Protein AF-A0A920PRT3-F1 (afdb_monomer_lite)

Foldseek 3Di:
DDFDADDDPPWDKDKDKDFPDWDWDQDPVGIKIKTKIKIFIATPVRDTGDIDIDIDIDD

Radius of gyration: 15.41 Å; chains: 1; bounding box: 39×19×37 Å

Sequence (59 aa):
MGIFSPVRAGDRITAISEIADINERIGRMGLMIITSIVVTYRNQFGQVAATQTSTSIRY

Structure (mmCIF, N/CA/C/O backbone):
data_AF-A0A920PRT3-F1
#
_entry.id   AF-A0A920PRT3-F1
#
loop_
_atom_site.group_PDB
_atom_site.id
_atom_site.type_symbol
_atom_site.label_atom_id
_atom_site.label_alt_id
_atom_site.label_comp_id
_atom_site.label_asym_id
_atom_site.label_entity_id
_atom_site.label_seq_id
_atom_site.pdbx_PDB_ins_code
_atom_site.Cartn_x
_atom_site.Cartn_y
_atom_site.Cartn_z
_atom_site.occupancy
_atom_site.B_iso_or_equiv
_atom_site.auth_seq_id
_atom_site.auth_comp_id
_atom_site.auth_asym_id
_atom_site.auth_atom_id
_atom_site.pdbx_PDB_model_num
ATOM 1 N N . MET A 1 1 ? 5.358 -6.824 6.036 1.00 83.25 1 MET A N 1
ATOM 2 C CA . MET A 1 1 ? 6.409 -5.890 5.577 1.00 83.25 1 MET A CA 1
ATOM 3 C C . MET A 1 1 ? 7.705 -6.660 5.405 1.00 83.25 1 MET A C 1
ATOM 5 O O . MET A 1 1 ? 8.018 -7.467 6.271 1.00 83.25 1 MET A O 1
ATOM 9 N N . GLY A 1 2 ? 8.419 -6.453 4.298 1.00 90.56 2 GLY A N 1
ATOM 10 C CA . GLY A 1 2 ? 9.662 -7.168 4.003 1.00 90.56 2 GLY A CA 1
ATOM 11 C C . GLY A 1 2 ? 10.512 -6.474 2.942 1.00 90.56 2 GLY A C 1
ATOM 12 O O . GLY A 1 2 ? 10.013 -5.621 2.208 1.00 90.56 2 GLY A O 1
ATOM 13 N N . ILE A 1 3 ? 11.792 -6.843 2.885 1.00 93.25 3 ILE A N 1
ATOM 14 C CA . ILE A 1 3 ? 12.768 -6.390 1.885 1.00 93.25 3 ILE A CA 1
ATOM 15 C C . ILE A 1 3 ? 13.106 -7.593 1.002 1.00 93.25 3 ILE A C 1
ATOM 17 O O . ILE A 1 3 ? 13.443 -8.656 1.516 1.00 93.25 3 ILE A O 1
ATOM 21 N N . PHE A 1 4 ? 13.011 -7.423 -0.315 1.00 95.00 4 PHE A N 1
ATOM 22 C CA . PHE A 1 4 ? 13.163 -8.497 -1.303 1.00 95.00 4 PHE A CA 1
ATOM 23 C C . PHE A 1 4 ? 14.312 -8.244 -2.281 1.00 95.00 4 PHE A C 1
ATOM 25 O O . PHE A 1 4 ? 14.833 -9.179 -2.883 1.00 95.00 4 PHE A O 1
ATOM 32 N N . SER A 1 5 ? 14.728 -6.990 -2.461 1.00 92.44 5 SER A N 1
ATOM 33 C CA . SER A 1 5 ? 15.898 -6.629 -3.265 1.00 92.44 5 SER A CA 1
ATOM 34 C C . SER A 1 5 ? 16.593 -5.412 -2.654 1.00 92.44 5 SER A C 1
ATOM 36 O O . SER A 1 5 ? 15.913 -4.530 -2.125 1.00 92.44 5 SER A O 1
ATOM 38 N N . PRO A 1 6 ? 17.936 -5.347 -2.696 1.00 92.69 6 PRO A N 1
ATOM 39 C CA . PRO A 1 6 ? 18.667 -4.225 -2.128 1.00 92.69 6 PRO A CA 1
ATOM 40 C C . PRO A 1 6 ? 18.382 -2.952 -2.926 1.00 92.69 6 PRO A C 1
ATOM 42 O O . PRO A 1 6 ? 18.480 -2.952 -4.151 1.00 92.69 6 PRO A O 1
ATOM 45 N N . VAL A 1 7 ? 18.075 -1.865 -2.221 1.00 92.94 7 VAL A N 1
ATOM 46 C CA . VAL A 1 7 ? 18.019 -0.517 -2.798 1.00 92.94 7 VAL A CA 1
ATOM 47 C C . VAL A 1 7 ? 19.415 0.087 -2.733 1.00 92.94 7 VAL A C 1
ATOM 49 O O . VAL A 1 7 ? 20.064 0.042 -1.686 1.00 92.94 7 VAL A O 1
ATOM 52 N N . ARG A 1 8 ? 19.89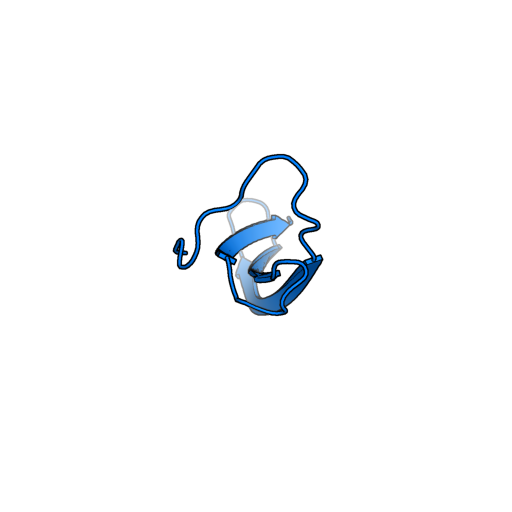1 0.641 -3.846 1.00 94.38 8 ARG A N 1
ATOM 53 C CA . ARG A 1 8 ? 21.209 1.272 -3.952 1.00 94.38 8 ARG A CA 1
ATOM 54 C C . ARG A 1 8 ? 21.073 2.773 -4.173 1.00 94.38 8 ARG A C 1
ATOM 56 O O . ARG A 1 8 ? 20.055 3.268 -4.654 1.00 94.38 8 ARG A O 1
ATOM 63 N N . ALA A 1 9 ? 22.124 3.511 -3.824 1.00 95.69 9 ALA A N 1
ATOM 64 C CA . ALA A 1 9 ? 22.190 4.933 -4.130 1.00 95.69 9 ALA A CA 1
ATOM 65 C C . ALA A 1 9 ? 22.061 5.149 -5.648 1.00 95.69 9 ALA A C 1
ATOM 67 O O . ALA A 1 9 ? 22.751 4.496 -6.429 1.00 95.69 9 ALA A O 1
ATOM 68 N N . GLY A 1 10 ? 21.170 6.057 -6.045 1.00 95.69 10 GLY A N 1
ATOM 69 C CA . GLY A 1 10 ? 20.865 6.335 -7.450 1.00 95.69 10 GLY A CA 1
ATOM 70 C C . GLY A 1 10 ? 19.710 5.519 -8.042 1.00 95.69 10 GLY A C 1
ATOM 71 O O . GLY A 1 10 ? 19.286 5.829 -9.154 1.00 95.69 10 GLY A O 1
ATOM 72 N N . ASP A 1 11 ? 19.156 4.534 -7.325 1.00 96.69 11 ASP A N 1
ATOM 73 C CA . ASP A 1 11 ? 17.962 3.824 -7.793 1.00 96.69 11 ASP A CA 1
ATOM 74 C C . ASP A 1 11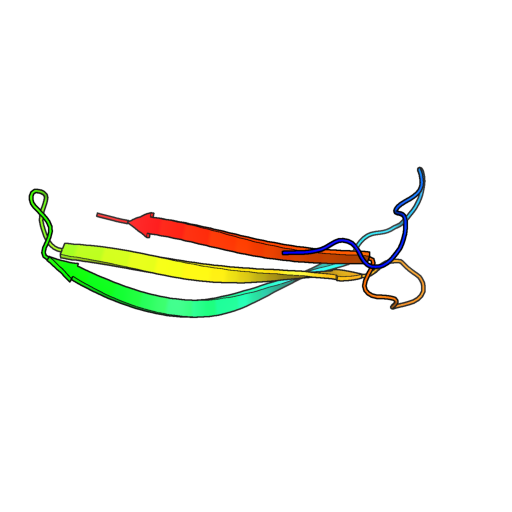 ? 16.740 4.747 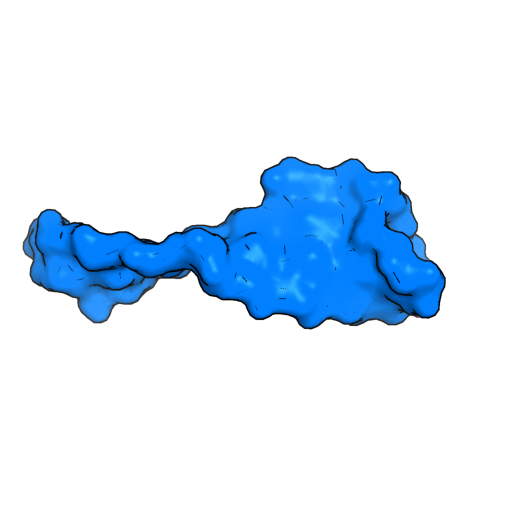-7.842 1.00 96.69 11 ASP A C 1
ATOM 76 O O . ASP A 1 11 ? 16.490 5.555 -6.942 1.00 96.69 11 ASP A O 1
ATOM 80 N N . ARG A 1 12 ? 15.918 4.571 -8.882 1.00 97.94 12 ARG A N 1
ATOM 81 C CA . ARG A 1 12 ? 14.605 5.213 -8.966 1.00 97.94 12 ARG A CA 1
ATOM 82 C C . ARG A 1 12 ? 13.563 4.259 -8.407 1.00 97.94 12 ARG A C 1
ATOM 84 O O . ARG A 1 12 ? 13.211 3.269 -9.046 1.00 97.94 12 ARG A O 1
ATOM 91 N N . ILE A 1 13 ? 13.036 4.592 -7.234 1.00 97.88 13 ILE A N 1
ATOM 92 C CA . ILE A 1 13 ? 11.986 3.811 -6.585 1.00 97.88 13 ILE A CA 1
ATOM 93 C C . ILE A 1 13 ? 10.609 4.389 -6.917 1.00 97.88 13 ILE A C 1
ATOM 95 O O . ILE A 1 13 ? 10.365 5.583 -6.758 1.00 97.88 13 ILE A O 1
ATOM 99 N N . THR A 1 14 ? 9.700 3.524 -7.357 1.00 98.31 14 THR A N 1
ATOM 100 C CA . THR A 1 14 ? 8.274 3.824 -7.520 1.00 98.31 14 THR A CA 1
ATOM 101 C C . THR A 1 14 ? 7.505 3.191 -6.370 1.00 98.31 14 THR A C 1
ATOM 103 O O . THR A 1 14 ? 7.614 1.985 -6.151 1.00 98.31 14 THR A O 1
ATOM 106 N N . ALA A 1 15 ? 6.725 3.993 -5.647 1.00 97.94 15 ALA A N 1
ATOM 107 C CA . ALA A 1 15 ? 5.845 3.530 -4.581 1.00 97.94 15 ALA A CA 1
ATOM 108 C C . ALA A 1 15 ? 4.397 3.509 -5.079 1.00 97.94 15 ALA A C 1
ATOM 110 O O . ALA A 1 15 ? 3.908 4.512 -5.598 1.00 97.94 15 ALA A O 1
ATOM 111 N N . ILE A 1 16 ? 3.720 2.376 -4.917 1.00 98.12 16 ILE A N 1
ATOM 112 C CA . ILE A 1 16 ? 2.288 2.237 -5.191 1.00 98.12 16 ILE A CA 1
ATOM 113 C C . ILE A 1 16 ? 1.610 1.835 -3.891 1.00 98.12 16 ILE A C 1
ATOM 115 O O . ILE A 1 16 ? 1.965 0.811 -3.306 1.00 98.12 16 ILE A O 1
ATOM 119 N N . SER A 1 17 ? 0.656 2.649 -3.455 1.00 97.62 17 SER A N 1
ATOM 120 C CA . SER A 1 17 ? -0.112 2.435 -2.233 1.00 97.62 17 SER A CA 1
ATOM 121 C C . SER A 1 17 ? -1.502 1.920 -2.568 1.00 97.62 17 SER A C 1
ATOM 123 O O . SER A 1 17 ? -2.177 2.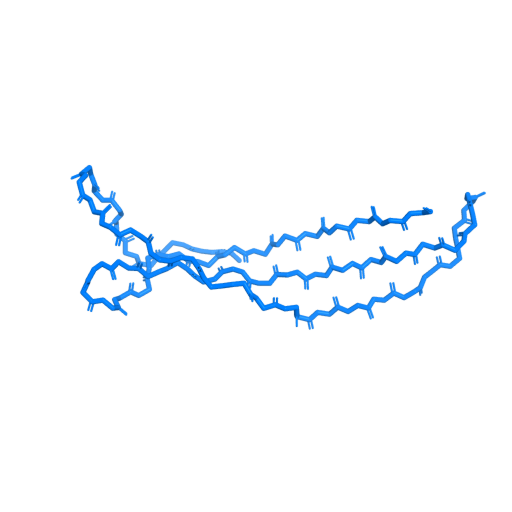476 -3.431 1.00 97.62 17 SER A O 1
ATOM 125 N N . GLU A 1 18 ? -1.940 0.907 -1.838 1.00 97.94 18 GLU A N 1
ATOM 126 C CA . GLU A 1 18 ? -3.269 0.320 -1.941 1.00 97.94 18 GLU A CA 1
ATOM 127 C C . GLU A 1 18 ? -3.903 0.261 -0.553 1.00 97.94 18 GLU A C 1
ATOM 129 O O . GLU A 1 18 ? -3.251 -0.117 0.424 1.00 97.94 18 GLU A O 1
ATOM 134 N N . ILE A 1 19 ? -5.169 0.660 -0.452 1.00 98.06 19 ILE A N 1
ATOM 135 C CA . ILE A 1 19 ? -5.942 0.485 0.777 1.00 98.06 19 ILE A CA 1
ATOM 136 C C . ILE A 1 19 ? -6.253 -1.004 0.898 1.00 98.06 19 ILE A C 1
ATOM 138 O O . ILE A 1 19 ? -7.020 -1.543 0.109 1.00 98.06 19 ILE A O 1
ATOM 142 N N . ALA A 1 20 ? -5.645 -1.653 1.884 1.00 97.88 20 ALA A N 1
ATOM 143 C CA . ALA A 1 20 ? -5.872 -3.063 2.158 1.00 97.88 20 ALA A CA 1
ATOM 144 C C . ALA A 1 20 ? -7.127 -3.278 3.006 1.00 97.88 20 ALA A C 1
ATOM 146 O O . ALA A 1 20 ? -7.777 -4.308 2.870 1.00 97.88 20 ALA A O 1
ATOM 147 N N . ASP A 1 21 ? -7.443 -2.330 3.894 1.00 98.06 21 ASP A N 1
ATOM 148 C CA . ASP A 1 21 ? -8.590 -2.445 4.789 1.00 98.06 21 ASP A CA 1
ATOM 149 C C . ASP A 1 21 ? -9.016 -1.089 5.369 1.00 98.06 21 ASP A C 1
ATOM 151 O O . ASP A 1 21 ? -8.178 -0.209 5.603 1.00 98.06 21 ASP A O 1
ATOM 155 N N . ILE A 1 22 ? -10.310 -0.939 5.646 1.00 97.88 22 ILE A N 1
ATOM 156 C CA . ILE A 1 22 ? -10.893 0.185 6.385 1.00 97.88 22 ILE A CA 1
ATOM 157 C C . ILE A 1 22 ? -11.884 -0.390 7.392 1.00 97.88 22 ILE A C 1
ATOM 159 O O . ILE A 1 22 ? -12.864 -1.020 7.009 1.00 97.88 22 ILE A O 1
ATOM 163 N N . ASN A 1 23 ? -11.664 -0.107 8.674 1.00 96.75 23 ASN A N 1
ATOM 164 C CA . ASN A 1 23 ? -12.579 -0.481 9.746 1.00 96.75 23 ASN A CA 1
ATOM 165 C C . ASN A 1 23 ? -13.062 0.737 10.510 1.00 96.75 23 ASN A C 1
ATOM 167 O O . ASN A 1 23 ? -12.288 1.643 10.825 1.00 96.75 23 ASN A O 1
ATOM 171 N N . GLU A 1 24 ? -14.325 0.683 10.904 1.00 96.44 24 GLU A N 1
ATOM 172 C CA . GLU A 1 24 ? -14.923 1.642 11.817 1.00 96.44 24 GLU A CA 1
ATOM 173 C C . GLU A 1 24 ? -14.976 1.057 13.226 1.00 96.44 24 GLU A C 1
ATOM 175 O O . GLU A 1 24 ? -15.310 -0.113 13.429 1.00 96.44 24 GLU A O 1
ATOM 180 N N . ARG A 1 25 ? -14.644 1.870 14.228 1.00 94.44 25 ARG A N 1
ATOM 181 C CA . ARG A 1 25 ? -14.700 1.461 15.630 1.00 94.44 25 ARG A CA 1
ATOM 182 C C . ARG A 1 25 ? -15.132 2.616 16.512 1.00 94.44 25 ARG A C 1
ATOM 184 O O . ARG A 1 25 ? -14.553 3.690 16.454 1.00 94.44 25 ARG A O 1
ATOM 191 N N . ILE A 1 26 ? -16.087 2.374 17.402 1.00 94.31 26 ILE A N 1
ATOM 192 C CA . ILE A 1 26 ? -16.446 3.348 18.436 1.00 94.31 26 ILE A CA 1
ATOM 193 C C . ILE A 1 26 ? -15.450 3.208 19.594 1.00 94.31 26 ILE A C 1
ATOM 195 O O . ILE A 1 26 ? -15.378 2.166 20.250 1.00 94.31 26 ILE A O 1
ATOM 199 N N . GLY A 1 27 ? -14.642 4.245 19.805 1.00 88.25 27 GLY A N 1
ATOM 200 C CA . GLY A 1 27 ? -13.675 4.351 20.892 1.00 88.25 27 GLY A CA 1
ATOM 201 C C . GLY A 1 27 ? -14.119 5.336 21.974 1.00 88.25 27 GLY A C 1
ATOM 202 O O . GLY A 1 27 ? -15.179 5.949 21.897 1.00 88.25 27 GLY A O 1
ATOM 203 N N . ARG A 1 28 ? -13.264 5.542 22.986 1.00 88.94 28 ARG A N 1
ATOM 204 C CA . ARG A 1 28 ? -13.524 6.512 24.073 1.00 88.94 28 ARG A CA 1
ATOM 205 C C . ARG A 1 28 ? -13.700 7.953 23.580 1.00 88.94 28 ARG A C 1
ATOM 207 O O . ARG A 1 28 ? -14.297 8.754 24.284 1.00 88.94 28 ARG A O 1
ATOM 214 N N . MET A 1 29 ? -13.157 8.273 22.408 1.00 87.75 29 MET A N 1
ATOM 215 C CA . MET A 1 29 ? -13.185 9.610 21.810 1.00 87.75 29 MET A CA 1
ATOM 216 C C . MET A 1 29 ? -14.228 9.753 20.688 1.00 87.75 29 MET A C 1
ATOM 218 O O . MET A 1 29 ? -14.248 10.784 20.031 1.00 87.75 29 MET A O 1
ATOM 222 N N . GLY A 1 30 ? -15.093 8.754 20.472 1.00 92.62 30 GLY A N 1
ATOM 223 C CA . GLY A 1 30 ? -16.086 8.759 19.393 1.00 92.62 30 GLY A CA 1
ATOM 224 C C . GLY A 1 30 ? -15.773 7.759 18.278 1.00 92.62 30 GLY A C 1
ATOM 225 O O . GLY A 1 30 ? -15.079 6.763 18.502 1.00 92.62 30 GLY A O 1
ATOM 226 N N . LEU A 1 31 ? -16.343 7.990 17.093 1.00 95.62 31 LEU A N 1
ATOM 227 C CA . LEU A 1 31 ? -16.147 7.142 15.917 1.00 95.62 31 LEU A CA 1
ATOM 228 C C . LEU A 1 31 ? -14.699 7.253 15.427 1.00 95.62 31 LEU A C 1
ATOM 230 O O . LEU A 1 31 ? -14.210 8.345 15.172 1.00 95.62 31 LEU A O 1
ATOM 234 N N . MET A 1 32 ? -14.027 6.119 15.272 1.00 96.81 32 MET A N 1
ATOM 235 C CA . MET A 1 32 ? -12.670 6.036 14.749 1.00 96.81 32 MET A CA 1
ATOM 236 C C . MET A 1 32 ? -12.674 5.275 13.428 1.00 96.81 32 MET A C 1
ATOM 238 O O . MET A 1 32 ? -13.292 4.214 13.328 1.00 96.81 32 MET A O 1
ATOM 242 N N . ILE A 1 33 ? -11.928 5.776 12.447 1.00 97.06 33 ILE A N 1
ATOM 243 C CA . ILE A 1 33 ? -11.660 5.094 11.180 1.00 97.06 33 ILE A CA 1
ATOM 244 C C . ILE A 1 33 ? -10.214 4.607 11.198 1.00 97.06 33 ILE A C 1
ATOM 246 O O . ILE A 1 33 ? -9.278 5.403 11.303 1.00 97.06 33 ILE A O 1
ATOM 250 N N . ILE A 1 34 ? -10.032 3.294 11.108 1.00 97.38 34 ILE A N 1
ATOM 251 C CA . ILE A 1 34 ? -8.732 2.629 11.067 1.00 97.38 34 ILE A CA 1
ATOM 252 C C . ILE A 1 34 ? -8.512 2.136 9.643 1.00 97.38 34 ILE A C 1
ATOM 254 O O . ILE A 1 34 ? -9.233 1.267 9.164 1.00 97.38 34 ILE A O 1
ATOM 258 N N . THR A 1 35 ? -7.502 2.672 8.970 1.00 98.19 35 THR A N 1
ATOM 259 C CA . THR A 1 35 ? -7.158 2.307 7.593 1.00 98.19 35 THR A CA 1
ATOM 260 C C . THR A 1 35 ? -5.810 1.611 7.566 1.00 98.19 35 THR A C 1
ATOM 262 O O . THR A 1 35 ? -4.830 2.157 8.072 1.00 98.19 35 THR A O 1
ATOM 265 N N . SER A 1 36 ? -5.747 0.442 6.938 1.00 98.12 36 SER A N 1
ATOM 266 C CA . SER A 1 36 ? -4.498 -0.252 6.630 1.00 98.12 36 SER A CA 1
ATOM 267 C C . SER A 1 36 ? -4.166 -0.068 5.153 1.00 98.12 36 SER A C 1
ATOM 269 O O . SER A 1 36 ? -4.990 -0.332 4.282 1.00 98.12 36 SER A O 1
ATOM 271 N N . ILE A 1 37 ? -2.950 0.381 4.866 1.00 98.19 37 ILE A N 1
ATOM 272 C CA . ILE A 1 37 ? -2.437 0.635 3.519 1.00 98.19 37 ILE A CA 1
ATOM 273 C C . ILE A 1 37 ? -1.229 -0.265 3.294 1.00 98.19 37 ILE A C 1
ATOM 275 O O . ILE A 1 37 ? -0.307 -0.287 4.111 1.00 98.19 37 ILE A O 1
ATOM 279 N N . VAL A 1 38 ? -1.207 -0.983 2.175 1.00 98.44 38 VAL A N 1
ATOM 280 C CA . VAL A 1 38 ? -0.025 -1.707 1.707 1.00 98.44 38 VAL A CA 1
ATOM 281 C C . VAL A 1 38 ? 0.667 -0.864 0.646 1.00 98.44 38 VAL A C 1
ATOM 283 O O . VAL A 1 38 ? 0.065 -0.476 -0.349 1.00 98.44 38 VAL A O 1
ATOM 286 N N . VAL A 1 39 ? 1.947 -0.579 0.857 1.00 98.38 39 VAL A N 1
ATOM 287 C CA . VAL A 1 39 ? 2.794 0.139 -0.094 1.00 98.38 39 VAL A CA 1
ATOM 288 C C . VAL A 1 39 ? 3.780 -0.842 -0.706 1.00 98.38 39 VAL A C 1
AT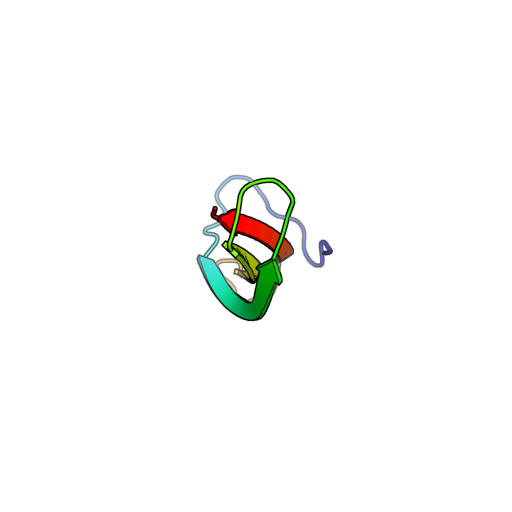OM 290 O O . VAL A 1 39 ? 4.554 -1.486 0.004 1.00 98.38 39 VAL A O 1
ATOM 293 N N . THR A 1 40 ? 3.763 -0.951 -2.029 1.00 98.19 40 THR A N 1
ATOM 294 C CA . THR A 1 40 ? 4.721 -1.750 -2.794 1.00 98.19 40 THR A CA 1
ATOM 295 C C . THR A 1 40 ? 5.744 -0.833 -3.441 1.00 98.19 40 THR A C 1
ATOM 297 O O . THR A 1 40 ? 5.388 0.054 -4.218 1.00 98.19 40 THR A O 1
ATOM 300 N N . TYR A 1 41 ? 7.020 -1.080 -3.157 1.00 98.19 41 TYR A N 1
ATOM 301 C CA . TYR A 1 41 ? 8.137 -0.342 -3.732 1.00 98.19 41 TYR A CA 1
ATOM 302 C C . TYR A 1 41 ? 8.789 -1.164 -4.839 1.00 98.19 41 TYR A C 1
ATOM 304 O O . TYR A 1 41 ? 9.222 -2.294 -4.601 1.00 98.19 41 TYR A O 1
ATOM 312 N N . ARG A 1 42 ? 8.890 -0.591 -6.040 1.00 98.00 42 ARG A N 1
ATOM 313 C CA . ARG A 1 42 ? 9.589 -1.191 -7.185 1.00 98.00 42 ARG A CA 1
ATOM 314 C C . ARG A 1 42 ? 10.770 -0.332 -7.623 1.00 98.00 42 ARG A C 1
ATOM 316 O O . ARG A 1 42 ? 10.663 0.891 -7.603 1.00 98.00 42 ARG A O 1
ATOM 323 N 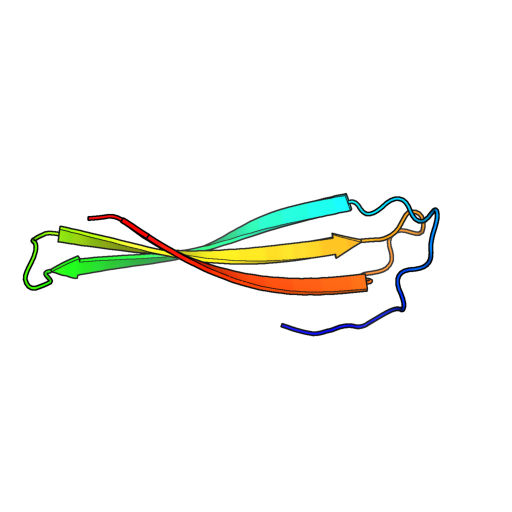N . ASN A 1 43 ? 11.873 -0.960 -8.022 1.00 96.81 43 ASN A N 1
ATOM 324 C CA . ASN A 1 43 ? 13.021 -0.262 -8.612 1.00 96.81 43 ASN A CA 1
ATOM 325 C C . ASN A 1 43 ? 12.802 0.038 -10.109 1.00 96.81 43 ASN A C 1
ATOM 327 O O . ASN A 1 43 ? 11.792 -0.359 -10.697 1.00 96.81 43 ASN A O 1
ATOM 331 N N . GLN A 1 44 ? 13.766 0.706 -10.745 1.00 96.69 44 GLN A N 1
ATOM 332 C CA . GLN A 1 44 ? 13.725 1.051 -12.171 1.00 96.69 44 GLN A CA 1
ATOM 333 C C . GLN A 1 44 ? 13.674 -0.162 -13.112 1.00 96.69 44 GLN A C 1
ATOM 335 O O . GLN A 1 44 ? 13.286 -0.018 -14.267 1.00 96.69 44 GLN A O 1
ATOM 340 N N . PHE A 1 45 ? 14.037 -1.349 -12.626 1.00 95.81 45 PHE A N 1
ATOM 341 C CA . PHE A 1 45 ? 13.969 -2.607 -13.371 1.00 95.81 45 PHE A CA 1
ATOM 342 C C . PHE A 1 45 ? 12.621 -3.325 -13.190 1.00 95.81 45 PHE A C 1
ATOM 344 O O . PHE A 1 45 ? 12.447 -4.441 -13.670 1.00 95.81 45 PHE A O 1
ATOM 351 N N . GLY A 1 46 ? 11.669 -2.718 -12.471 1.00 94.75 46 GLY A N 1
ATOM 352 C CA . GLY A 1 46 ? 10.354 -3.295 -12.187 1.00 94.75 46 GLY A CA 1
ATOM 353 C C . GLY A 1 46 ? 10.347 -4.347 -11.072 1.00 94.75 46 GLY A C 1
ATOM 354 O O . GLY A 1 46 ? 9.295 -4.915 -10.779 1.00 94.75 46 GLY A O 1
ATOM 355 N N . GLN A 1 47 ? 11.483 -4.595 -10.415 1.00 96.44 47 GLN A N 1
ATOM 356 C CA . GLN A 1 47 ? 11.595 -5.578 -9.338 1.00 96.44 47 GLN A CA 1
ATOM 357 C C . GLN A 1 47 ? 11.045 -5.004 -8.034 1.00 96.44 47 GLN A C 1
ATOM 359 O O . GLN A 1 47 ? 11.288 -3.839 -7.712 1.00 96.44 47 GLN A O 1
ATOM 364 N N . VAL A 1 48 ? 10.330 -5.824 -7.261 1.00 97.62 48 VAL A N 1
ATOM 365 C CA . VAL A 1 48 ? 9.859 -5.433 -5.926 1.00 97.62 48 VAL A CA 1
ATOM 366 C C . VAL A 1 48 ? 11.056 -5.365 -4.984 1.00 97.62 48 VAL A C 1
ATOM 368 O O . VAL A 1 48 ? 11.694 -6.374 -4.708 1.00 97.62 48 VAL A O 1
ATOM 371 N N . ALA A 1 49 ? 11.348 -4.169 -4.482 1.00 97.81 49 ALA A N 1
ATOM 372 C CA . ALA A 1 49 ? 12.423 -3.941 -3.526 1.00 97.81 49 ALA A CA 1
ATOM 373 C C . ALA A 1 49 ? 11.947 -4.176 -2.089 1.00 97.81 49 ALA A C 1
ATOM 375 O O . ALA A 1 49 ? 12.646 -4.809 -1.298 1.00 97.81 49 ALA A O 1
ATOM 376 N N . ALA A 1 50 ? 10.740 -3.712 -1.761 1.00 97.94 50 ALA A N 1
ATOM 377 C CA . ALA A 1 50 ? 10.155 -3.855 -0.435 1.00 97.94 50 ALA A CA 1
ATOM 378 C C . ALA A 1 50 ? 8.625 -3.756 -0.468 1.00 97.94 50 ALA A C 1
ATOM 380 O O . ALA A 1 50 ? 8.041 -3.175 -1.387 1.00 97.94 50 ALA A O 1
ATOM 381 N N . THR A 1 51 ? 7.983 -4.266 0.580 1.00 98.06 51 THR A N 1
ATOM 382 C CA . THR A 1 51 ? 6.576 -3.985 0.892 1.00 98.06 51 THR A CA 1
ATOM 383 C C . THR A 1 51 ? 6.456 -3.428 2.299 1.00 98.06 51 THR A C 1
ATOM 385 O O . THR A 1 51 ? 7.075 -3.947 3.227 1.00 98.06 51 THR A O 1
ATOM 388 N N . GLN A 1 52 ? 5.634 -2.398 2.471 1.00 97.94 52 GLN A N 1
ATOM 389 C CA . GLN A 1 52 ? 5.302 -1.798 3.758 1.00 97.94 52 GLN A CA 1
ATOM 390 C C . GLN A 1 52 ? 3.815 -1.923 4.039 1.00 97.94 52 GLN A C 1
ATOM 392 O O . GLN A 1 52 ? 3.002 -1.792 3.135 1.00 97.94 52 GLN A O 1
ATOM 397 N N . THR A 1 53 ? 3.464 -2.133 5.303 1.00 97.94 53 THR A N 1
ATOM 398 C CA . THR A 1 53 ? 2.088 -1.968 5.775 1.00 97.94 53 THR A CA 1
ATOM 399 C C . THR A 1 53 ? 2.072 -0.773 6.715 1.00 97.94 53 THR A C 1
ATOM 401 O O . THR A 1 53 ? 2.875 -0.724 7.645 1.00 97.94 53 THR A O 1
ATOM 404 N N . SER A 1 54 ? 1.202 0.194 6.447 1.00 96.19 54 SER A N 1
ATOM 405 C CA . SER A 1 54 ? 1.008 1.391 7.261 1.00 96.19 54 SER A CA 1
ATOM 406 C C . SER A 1 54 ? -0.426 1.427 7.771 1.00 96.19 54 SER A C 1
ATOM 408 O O . SER A 1 54 ? -1.353 1.145 7.015 1.00 96.19 54 SER A O 1
ATOM 410 N N . THR A 1 55 ? -0.611 1.771 9.041 1.00 97.12 55 THR A N 1
ATOM 411 C CA . THR A 1 55 ? -1.934 1.882 9.661 1.00 97.12 55 THR A CA 1
ATOM 412 C C . THR A 1 55 ? -2.157 3.326 10.083 1.00 97.12 55 THR A C 1
ATOM 414 O O . THR A 1 55 ? -1.353 3.885 10.827 1.00 97.12 55 THR A O 1
ATOM 417 N N . SER A 1 56 ? -3.252 3.933 9.625 1.00 96.44 56 SER A N 1
ATOM 418 C CA . SER A 1 56 ? -3.670 5.275 10.035 1.00 96.44 56 SER A CA 1
ATOM 419 C C . SER A 1 56 ? -4.963 5.211 10.831 1.00 96.44 56 SER A C 1
ATOM 421 O O . SER A 1 56 ? -5.874 4.477 10.456 1.00 96.44 56 SER A O 1
ATOM 423 N N . ILE A 1 57 ? -5.057 6.012 11.888 1.00 95.62 57 ILE A N 1
ATOM 424 C CA . ILE A 1 57 ? -6.251 6.130 12.723 1.00 95.62 57 ILE A CA 1
ATOM 425 C C . ILE A 1 57 ? -6.729 7.579 12.655 1.00 95.62 57 ILE A C 1
ATOM 427 O O . ILE A 1 57 ? -5.944 8.498 12.890 1.00 95.62 57 ILE A O 1
ATOM 431 N N . ARG A 1 58 ? -8.004 7.776 12.322 1.00 94.25 58 ARG A N 1
ATOM 432 C CA . ARG A 1 58 ? -8.691 9.076 12.316 1.00 94.25 58 ARG A CA 1
ATOM 433 C C . ARG A 1 58 ? -9.840 9.034 13.321 1.00 94.25 58 ARG A C 1
ATOM 435 O O . ARG A 1 58 ? -10.456 7.981 13.464 1.00 94.25 58 ARG A O 1
ATOM 442 N N . TYR A 1 59 ? -10.079 10.141 14.014 1.00 90.12 59 TYR A N 1
ATOM 443 C CA . TYR A 1 59 ? -11.093 10.323 15.059 1.00 90.12 59 TYR A CA 1
ATOM 444 C C . TYR A 1 59 ? -11.925 11.575 14.780 1.00 90.12 59 TYR A C 1
ATOM 446 O O . TYR A 1 59 ? -11.432 12.432 14.008 1.00 90.12 59 TYR A O 1
#

pLDDT: mean 95.76, std 3.13, range [83.25, 98.44]

Secondary structure (DSSP, 8-state):
-EE-S---TT--PEEEEEEEEEEEEEETTEEEEEEEEEEEEE-TTS-EEEEEEEEEEE-